Protein AF-A0A2J6HJI9-F1 (afdb_monomer_lite)

Secondary structure (DSSP, 8-state):
-----SBTT-S-TTTS-TTTS--EEEEEEEEEETTEE-HHHHHHHT--EEEEEPPSSS--SEEEEEEEE-SPPTT--S-PPEEEEEEEEEETTTTEEEEEEEEE-SS-TTS---TTSSSTTS--SS-EEEEEEEE-SSEEEEEE-SSS-PEEEEEEEE-

Radius of gyration: 15.63 Å; chains: 1; bounding box: 51×32×39 Å

Sequence (159 aa):
MFSACKYEDGPWISFRSEANRLNNEWQVQMFKIYTNDTTIGWKTYYDWKYTFNLPEGNAKDEGTMYLYAPKPFCNAIDSGGYHGKGYWKFENGYNDLTMKYWFIDPLDSTQTVGDSCGIWPLVTQEEVTLEVRRLKHDELWLRYTFGGDSIVSIRFEES

Structure (mmCIF, N/CA/C/O backbone):
data_AF-A0A2J6HJI9-F1
#
_entry.id   AF-A0A2J6HJI9-F1
#
loop_
_atom_site.group_PDB
_atom_site.id
_atom_site.type_symbol
_atom_site.label_atom_id
_atom_site.label_alt_id
_atom_site.label_comp_id
_atom_site.label_asym_id
_atom_site.label_entity_id
_atom_site.label_seq_id
_atom_site.pdbx_PDB_ins_code
_atom_site.Cartn_x
_atom_site.Cartn_y
_atom_site.Cartn_z
_atom_site.occupancy
_atom_site.B_iso_or_equiv
_atom_site.auth_seq_id
_atom_site.auth_comp_id
_atom_site.auth_asym_id
_atom_site.auth_atom_id
_atom_site.pdbx_PDB_model_num
ATOM 1 N N . MET A 1 1 ? -28.852 8.189 1.823 1.00 32.41 1 MET A N 1
ATOM 2 C CA . MET A 1 1 ? -27.460 8.684 1.866 1.00 32.41 1 MET A CA 1
ATOM 3 C C . MET A 1 1 ? -26.584 7.516 2.271 1.00 32.41 1 MET A C 1
ATOM 5 O O . MET A 1 1 ? -26.647 7.113 3.422 1.00 32.41 1 MET A O 1
ATOM 9 N N . PHE A 1 2 ? -25.854 6.909 1.336 1.00 33.44 2 PHE A N 1
ATOM 10 C CA . PHE A 1 2 ? -24.849 5.912 1.701 1.00 33.44 2 PHE A CA 1
ATOM 11 C C . PHE A 1 2 ? -23.634 6.682 2.202 1.00 33.44 2 PHE A C 1
ATOM 13 O O . PHE A 1 2 ? -23.006 7.402 1.429 1.00 33.44 2 PHE A O 1
ATOM 20 N N . SER A 1 3 ? -23.359 6.597 3.503 1.00 38.81 3 SER A N 1
ATOM 21 C CA . SER A 1 3 ? -22.077 7.033 4.043 1.00 38.81 3 SER A CA 1
ATOM 22 C C . SER A 1 3 ? -21.007 6.219 3.324 1.00 38.81 3 SER A C 1
ATOM 24 O O . SER A 1 3 ? -20.883 5.017 3.547 1.00 38.81 3 SER A O 1
ATOM 26 N N . ALA A 1 4 ? -20.297 6.846 2.388 1.00 54.06 4 ALA A N 1
ATOM 27 C CA . ALA A 1 4 ? -19.110 6.278 1.775 1.00 54.06 4 ALA A CA 1
ATOM 28 C C . ALA A 1 4 ? -18.011 6.301 2.841 1.00 54.06 4 ALA A C 1
ATOM 30 O O . ALA A 1 4 ? -17.161 7.188 2.854 1.00 54.06 4 ALA A O 1
ATOM 31 N N . CYS A 1 5 ? -18.098 5.387 3.807 1.00 64.56 5 CYS A N 1
ATOM 32 C CA . CYS A 1 5 ? -17.132 5.303 4.884 1.00 64.56 5 CYS A CA 1
ATOM 33 C C . CYS A 1 5 ? -15.741 5.112 4.268 1.00 64.56 5 CYS A C 1
ATOM 35 O O . CYS A 1 5 ? -15.538 4.231 3.428 1.00 64.56 5 CYS A O 1
ATOM 37 N N . LYS A 1 6 ? -14.787 5.950 4.703 1.00 74.88 6 LYS A N 1
ATOM 38 C CA . LYS A 1 6 ? -13.347 5.848 4.393 1.00 74.88 6 LYS A CA 1
ATOM 39 C C . LYS A 1 6 ? -12.847 4.409 4.604 1.00 74.88 6 LYS A C 1
ATOM 41 O O . LYS A 1 6 ? -11.968 3.932 3.893 1.00 74.88 6 LYS A O 1
ATOM 46 N N . TYR A 1 7 ? -13.486 3.689 5.520 1.00 74.88 7 TYR A N 1
ATOM 47 C CA . TYR A 1 7 ? -13.183 2.315 5.867 1.00 74.88 7 TYR A CA 1
ATOM 48 C C . TYR A 1 7 ? -14.488 1.527 6.029 1.00 74.88 7 TYR A C 1
ATOM 50 O O . TYR A 1 7 ? -15.377 1.977 6.751 1.00 74.88 7 TYR A O 1
ATOM 58 N N . GLU A 1 8 ? -14.615 0.389 5.346 1.00 69.62 8 GLU 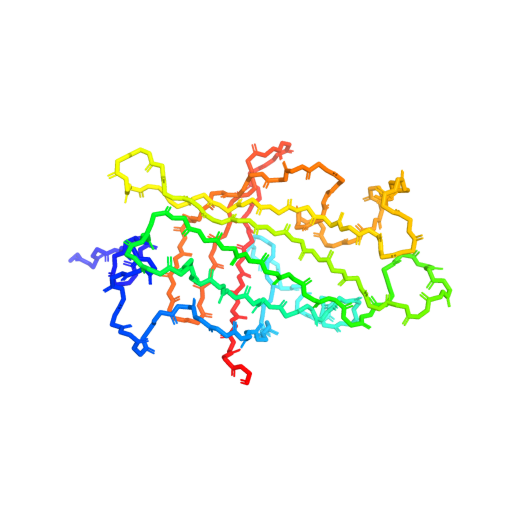A N 1
ATOM 59 C CA . GLU A 1 8 ? -15.860 -0.403 5.291 1.00 69.62 8 GLU A CA 1
ATOM 60 C C . GLU A 1 8 ? -16.317 -0.889 6.676 1.00 69.62 8 GLU A C 1
ATOM 62 O O . GLU A 1 8 ? -17.478 -0.711 7.033 1.00 69.62 8 GLU A O 1
ATOM 67 N N . ASP A 1 9 ? -15.363 -1.346 7.488 1.00 64.31 9 ASP A N 1
ATOM 68 C CA . ASP A 1 9 ? -15.565 -1.840 8.858 1.00 64.31 9 ASP A CA 1
ATOM 69 C C . ASP A 1 9 ? -14.955 -0.893 9.920 1.00 64.31 9 ASP A C 1
ATOM 71 O O . ASP A 1 9 ? -14.637 -1.294 11.040 1.00 64.31 9 ASP A O 1
ATOM 75 N N . GLY A 1 10 ? -14.759 0.385 9.571 1.00 61.78 10 GLY A N 1
ATOM 76 C CA . GLY A 1 10 ? -14.074 1.373 10.413 1.00 61.78 10 GLY A CA 1
ATOM 77 C C . GLY A 1 10 ? -12.550 1.429 10.199 1.00 61.78 10 GLY A C 1
ATOM 78 O O . GLY A 1 10 ? -11.973 0.521 9.598 1.00 61.78 10 GLY A O 1
ATOM 79 N N . PRO A 1 11 ? -11.885 2.528 10.624 1.00 55.38 11 PRO A N 1
ATOM 80 C CA . PRO A 1 11 ? -10.463 2.782 10.348 1.00 55.38 11 PRO A CA 1
ATOM 81 C C . PRO A 1 11 ? -9.566 1.669 10.831 1.00 55.38 11 PRO A C 1
ATOM 83 O O . PRO A 1 11 ? -8.521 1.411 10.247 1.00 55.38 11 PRO A O 1
ATOM 86 N N . TRP A 1 12 ? -9.990 1.015 11.899 1.00 61.12 12 TRP A N 1
ATOM 87 C CA . TRP A 1 12 ? -9.168 0.150 12.692 1.00 61.12 12 TRP A CA 1
ATOM 88 C C . TRP A 1 12 ? -9.024 -1.204 11.991 1.00 61.12 12 TRP A C 1
ATOM 90 O O . TRP A 1 12 ? -9.821 -2.115 12.207 1.00 61.12 12 TRP A O 1
ATOM 100 N N . ILE A 1 13 ? -7.970 -1.359 11.179 1.00 55.19 13 ILE A N 1
ATOM 101 C CA . ILE A 1 13 ? -7.478 -2.652 10.653 1.00 55.19 13 ILE A CA 1
ATOM 102 C C . ILE A 1 13 ? -7.491 -3.742 11.744 1.00 55.19 13 ILE A C 1
ATOM 104 O O . ILE A 1 13 ? -7.740 -4.908 11.464 1.00 55.19 13 ILE A O 1
ATOM 108 N N . SER A 1 14 ? -7.298 -3.342 13.000 1.00 52.22 14 SER A N 1
ATOM 109 C CA . SER A 1 14 ? -7.309 -4.135 14.228 1.00 52.22 14 SER A CA 1
ATOM 110 C C . SER A 1 14 ? -8.696 -4.434 14.845 1.00 52.22 14 SER A C 1
ATOM 112 O O . SER A 1 14 ? -8.795 -5.316 15.703 1.00 52.22 14 SER A O 1
ATOM 114 N N . PHE A 1 15 ? -9.777 -3.761 14.434 1.00 51.12 15 PHE A N 1
ATOM 115 C CA . PHE A 1 15 ? -11.168 -4.061 14.836 1.00 51.12 15 PHE A CA 1
ATOM 116 C C . PHE A 1 15 ? -12.058 -4.558 13.705 1.00 51.12 15 PHE A C 1
ATOM 118 O O . PHE A 1 15 ? -13.200 -4.938 13.970 1.00 51.12 15 PHE A O 1
ATOM 125 N N . ARG A 1 16 ? -11.525 -4.683 12.486 1.00 65.00 16 ARG A N 1
ATOM 126 C CA . ARG A 1 16 ? -12.051 -5.714 11.594 1.00 65.00 16 ARG A CA 1
ATOM 127 C C . ARG A 1 16 ? -12.160 -7.017 12.382 1.00 65.00 16 ARG A C 1
ATOM 129 O O . ARG A 1 16 ? -11.304 -7.304 13.237 1.00 65.00 16 ARG A O 1
ATOM 136 N N . SER A 1 17 ? -13.231 -7.766 12.118 1.00 61.69 17 SER A N 1
ATOM 137 C CA . SER A 1 17 ? -13.346 -9.132 12.626 1.00 61.69 17 SER A CA 1
ATOM 138 C C . SER A 1 17 ? -12.033 -9.855 12.332 1.00 61.69 17 SER A C 1
ATOM 140 O O . SER A 1 17 ? -11.363 -9.527 11.354 1.00 61.69 17 SER A O 1
ATOM 142 N N . GLU A 1 18 ? -11.625 -10.802 13.174 1.00 67.25 18 GLU A N 1
ATOM 143 C CA . GLU A 1 18 ? -10.348 -11.497 12.959 1.00 67.25 18 GLU A CA 1
ATOM 144 C C . GLU A 1 18 ? -10.236 -12.075 11.541 1.00 67.25 18 GLU A C 1
ATOM 146 O O . GLU A 1 18 ? -9.161 -12.020 10.959 1.00 67.25 18 GLU A O 1
ATOM 151 N N . ALA A 1 19 ? -11.365 -12.496 10.962 1.00 65.06 19 ALA A N 1
ATOM 152 C CA . ALA A 1 19 ? -11.483 -12.966 9.584 1.00 65.06 19 ALA A CA 1
ATOM 153 C C . ALA A 1 19 ? -11.304 -11.882 8.498 1.00 65.06 19 ALA A C 1
ATOM 155 O O . ALA A 1 19 ? -10.989 -12.215 7.365 1.00 65.06 19 ALA A O 1
ATOM 156 N N . ASN A 1 20 ? -11.517 -10.601 8.812 1.00 66.00 20 ASN A N 1
ATOM 157 C CA . ASN A 1 20 ? -11.466 -9.497 7.845 1.00 66.00 20 ASN A CA 1
ATOM 158 C C . ASN A 1 20 ? -10.207 -8.623 7.983 1.00 66.00 20 ASN A C 1
ATOM 160 O O . ASN A 1 20 ? -10.022 -7.692 7.185 1.00 66.00 20 ASN A O 1
ATOM 164 N N . ARG A 1 21 ? -9.374 -8.846 9.012 1.00 72.56 21 ARG A N 1
ATOM 165 C CA . ARG A 1 21 ? -8.121 -8.100 9.200 1.00 72.56 21 ARG A CA 1
ATOM 166 C C . ARG A 1 21 ? -7.204 -8.346 8.007 1.00 72.56 21 ARG A C 1
ATOM 168 O O . ARG A 1 21 ? -7.136 -9.452 7.497 1.00 72.56 21 ARG A O 1
ATOM 175 N N . LEU A 1 22 ? -6.474 -7.316 7.591 1.00 71.50 22 LEU A N 1
ATOM 176 C CA . LEU A 1 22 ? -5.385 -7.505 6.636 1.00 71.50 22 LEU A CA 1
ATOM 177 C C . LEU A 1 22 ? -4.213 -8.129 7.400 1.00 71.50 22 LEU A C 1
ATOM 179 O O . LEU A 1 22 ? -3.480 -7.431 8.100 1.00 71.50 22 LEU A O 1
ATOM 183 N N . ASN A 1 23 ? -4.106 -9.449 7.332 1.00 74.50 23 ASN A N 1
ATOM 184 C CA . ASN A 1 23 ? -2.983 -10.258 7.796 1.00 74.50 23 ASN A CA 1
ATOM 185 C C . ASN A 1 23 ? -2.452 -11.088 6.619 1.00 74.50 23 ASN A C 1
ATOM 187 O O . ASN A 1 23 ? -3.100 -11.152 5.584 1.00 74.50 23 ASN A O 1
ATOM 191 N N . ASN A 1 24 ? -1.291 -11.724 6.763 1.00 79.62 24 ASN A N 1
ATOM 192 C CA . ASN A 1 24 ? -0.704 -12.573 5.717 1.00 79.62 24 ASN A CA 1
ATOM 193 C C . ASN A 1 24 ? -0.283 -11.791 4.459 1.00 79.62 24 ASN A C 1
ATOM 195 O O . ASN A 1 24 ? -0.066 -10.576 4.495 1.00 79.62 24 ASN A O 1
ATOM 199 N N . GLU A 1 25 ? -0.065 -12.529 3.373 1.00 86.00 25 GLU A N 1
ATOM 200 C CA . GLU A 1 25 ? 0.401 -12.050 2.080 1.00 86.00 25 GLU A CA 1
ATOM 201 C C . GLU A 1 25 ? -0.782 -11.779 1.140 1.00 86.00 25 GLU A C 1
ATOM 203 O O . GLU A 1 25 ? -1.703 -12.580 1.033 1.00 86.00 25 GLU A O 1
ATOM 208 N N . TRP A 1 26 ? -0.725 -10.653 0.436 1.00 85.50 26 TRP A N 1
ATOM 209 C CA . TRP A 1 26 ? -1.745 -10.186 -0.492 1.00 85.50 26 TRP A CA 1
ATOM 210 C C . TRP A 1 26 ? -1.115 -9.899 -1.851 1.00 85.50 26 TRP A C 1
ATOM 212 O O . TRP A 1 26 ? -0.206 -9.066 -1.970 1.00 85.50 26 TRP A O 1
ATOM 222 N N . GLN A 1 27 ? -1.621 -10.560 -2.888 1.00 88.62 27 GLN A N 1
ATOM 223 C CA . GLN A 1 27 ? -1.217 -10.343 -4.272 1.00 88.62 27 GLN A CA 1
ATOM 224 C C . GLN A 1 27 ? -1.997 -9.169 -4.864 1.00 88.62 27 GLN A C 1
ATOM 226 O O . GLN A 1 27 ? -3.227 -9.130 -4.819 1.00 88.62 27 GLN A O 1
ATOM 231 N N . VAL A 1 28 ? -1.309 -8.217 -5.494 1.00 88.44 28 VAL A N 1
ATOM 232 C CA . VAL A 1 28 ? -1.996 -7.147 -6.228 1.00 88.44 28 VAL A CA 1
ATOM 233 C C . VAL A 1 28 ? -2.575 -7.691 -7.532 1.00 88.44 28 VAL A C 1
ATOM 235 O O . VAL A 1 28 ? -1.878 -8.228 -8.396 1.00 88.44 28 VAL A O 1
ATOM 238 N N . GLN A 1 29 ? -3.871 -7.471 -7.710 1.00 92.00 29 GLN A N 1
ATOM 239 C CA . GLN A 1 29 ? -4.603 -7.833 -8.915 1.00 92.00 29 GLN A CA 1
ATOM 240 C C . GLN A 1 29 ? -4.783 -6.664 -9.876 1.00 92.00 29 GLN A C 1
ATOM 242 O O . GLN A 1 29 ? -4.787 -6.876 -11.089 1.00 92.00 29 GLN A O 1
ATOM 247 N N . MET A 1 30 ? -4.904 -5.443 -9.352 1.00 91.25 30 MET A N 1
ATOM 248 C CA . MET A 1 30 ? -5.089 -4.229 -10.145 1.00 91.25 30 MET A CA 1
ATOM 249 C C . MET A 1 30 ? -4.303 -3.077 -9.534 1.00 91.25 30 MET A C 1
ATOM 251 O O . MET A 1 30 ? -4.343 -2.879 -8.319 1.00 91.25 30 MET A O 1
ATOM 255 N N . PHE A 1 31 ? -3.653 -2.289 -10.385 1.00 89.75 31 PHE A N 1
ATOM 256 C CA . PHE A 1 31 ? -2.906 -1.108 -9.980 1.00 89.75 31 PHE A CA 1
ATOM 257 C C . PHE A 1 31 ? -3.265 0.079 -10.873 1.00 89.75 31 PHE A C 1
ATOM 259 O O . PHE A 1 31 ? -3.124 0.021 -12.097 1.00 89.75 31 PHE A O 1
ATOM 266 N N . LYS A 1 32 ? -3.753 1.159 -10.259 1.00 91.19 32 LYS A N 1
ATOM 267 C CA . LYS A 1 32 ? -4.167 2.381 -10.952 1.00 91.19 32 LYS A CA 1
ATOM 268 C C . LYS A 1 32 ? -3.482 3.597 -10.364 1.00 91.19 32 LYS A C 1
ATOM 270 O O . LYS A 1 32 ? -3.450 3.756 -9.147 1.00 91.19 32 LYS A O 1
ATOM 275 N N . ILE A 1 33 ? -3.015 4.482 -11.237 1.00 88.12 33 ILE A N 1
ATOM 276 C CA . ILE A 1 33 ? -2.552 5.823 -10.871 1.00 88.12 33 ILE A CA 1
ATOM 277 C C . ILE A 1 33 ? -3.584 6.807 -11.417 1.00 88.12 33 ILE A C 1
ATOM 279 O O . ILE A 1 33 ? -3.811 6.877 -12.627 1.00 88.12 33 ILE A O 1
ATOM 283 N N . TYR A 1 34 ? -4.242 7.539 -10.524 1.00 86.88 34 TYR A N 1
ATOM 284 C CA . TYR A 1 34 ? -5.477 8.267 -10.806 1.00 86.88 34 TYR A CA 1
ATOM 285 C C . TYR A 1 34 ? -6.528 7.333 -11.430 1.00 86.88 34 TYR A C 1
ATOM 287 O O . TYR A 1 34 ? -6.991 6.388 -10.795 1.00 86.88 34 TYR A O 1
ATOM 295 N N . THR A 1 35 ? -6.898 7.583 -12.685 1.00 86.81 35 THR A N 1
ATOM 296 C CA . THR A 1 35 ? -7.833 6.768 -13.470 1.00 86.81 35 THR A CA 1
ATOM 297 C C . THR A 1 35 ? -7.131 5.830 -14.449 1.00 86.81 35 THR A C 1
ATOM 299 O O . THR A 1 35 ? -7.799 5.015 -15.082 1.00 86.81 35 THR A O 1
ATOM 302 N N . ASN A 1 36 ? -5.808 5.938 -14.595 1.00 89.88 36 ASN A N 1
ATOM 303 C CA . ASN A 1 36 ? -5.048 5.164 -15.568 1.00 89.88 36 ASN A CA 1
ATOM 304 C C . ASN A 1 36 ? -4.736 3.781 -15.005 1.00 89.88 36 ASN A C 1
ATOM 306 O O . ASN A 1 36 ? -4.121 3.658 -13.945 1.00 89.88 36 ASN A O 1
ATOM 310 N N . ASP A 1 37 ? -5.151 2.749 -15.733 1.00 92.12 37 ASP A N 1
ATOM 311 C CA . ASP A 1 37 ? -4.812 1.368 -15.421 1.00 92.12 37 ASP A CA 1
ATOM 312 C C . ASP A 1 37 ? -3.383 1.063 -15.863 1.00 92.12 37 ASP A C 1
ATOM 314 O O . ASP A 1 37 ? -3.067 1.076 -17.053 1.00 92.12 37 ASP A O 1
ATOM 318 N N . THR A 1 38 ? -2.511 0.812 -14.891 1.00 89.62 38 THR A N 1
ATOM 319 C CA . THR A 1 38 ? -1.108 0.465 -15.121 1.00 89.62 38 THR A CA 1
ATOM 320 C C . THR A 1 38 ? -0.814 -0.974 -14.704 1.00 89.62 38 THR A C 1
ATOM 322 O O . THR A 1 38 ? 0.350 -1.365 -14.630 1.00 89.62 38 THR A O 1
ATOM 325 N N . THR A 1 39 ? -1.852 -1.798 -14.506 1.00 91.12 39 THR A N 1
ATOM 326 C CA . THR A 1 39 ? -1.750 -3.177 -14.008 1.00 91.12 39 THR A CA 1
ATOM 327 C C . THR A 1 39 ? -0.807 -4.034 -14.845 1.00 91.12 39 THR A C 1
ATOM 329 O O . THR A 1 39 ? 0.006 -4.761 -14.286 1.00 91.12 39 THR A O 1
ATOM 332 N N . ILE A 1 40 ? -0.871 -3.944 -16.179 1.00 89.50 40 ILE A N 1
ATOM 333 C CA . ILE A 1 40 ? -0.006 -4.745 -17.063 1.00 89.50 40 ILE A CA 1
ATOM 334 C C . ILE A 1 40 ? 1.463 -4.372 -16.859 1.00 89.50 40 ILE A C 1
ATOM 336 O O . ILE A 1 40 ? 2.296 -5.257 -16.668 1.00 89.50 40 ILE A O 1
ATOM 340 N N . GLY A 1 41 ? 1.784 -3.075 -16.863 1.00 84.31 41 GLY A N 1
ATOM 341 C CA . GLY A 1 41 ? 3.144 -2.606 -16.599 1.00 84.31 41 GLY A CA 1
ATOM 342 C C . GLY A 1 41 ? 3.598 -3.016 -15.202 1.00 84.31 41 GLY A C 1
ATOM 343 O O . GLY A 1 41 ? 4.679 -3.575 -15.036 1.00 84.31 41 GLY A O 1
ATOM 344 N N . TRP A 1 42 ? 2.722 -2.851 -14.213 1.00 84.75 42 TRP A N 1
ATOM 345 C CA . TRP A 1 42 ? 3.013 -3.218 -12.839 1.00 84.75 42 TRP A CA 1
ATOM 346 C C . TRP A 1 42 ? 3.317 -4.717 -12.679 1.00 84.75 42 TRP A C 1
ATOM 348 O O . TRP A 1 42 ? 4.367 -5.071 -12.147 1.00 84.75 42 TRP A O 1
ATOM 358 N N . LYS A 1 43 ? 2.474 -5.607 -13.222 1.00 86.06 43 LYS A N 1
ATOM 359 C CA . LYS A 1 43 ? 2.697 -7.065 -13.191 1.00 86.06 43 LYS A CA 1
ATOM 360 C C . LYS A 1 43 ? 3.931 -7.460 -13.997 1.00 86.06 43 LYS A C 1
ATOM 362 O O . LYS A 1 43 ? 4.617 -8.416 -13.655 1.00 86.06 43 LYS A O 1
ATOM 367 N N . THR A 1 44 ? 4.242 -6.738 -15.072 1.00 82.06 44 THR A N 1
ATOM 368 C CA . THR A 1 44 ? 5.401 -7.043 -15.923 1.00 82.06 44 THR A CA 1
ATOM 369 C C . THR A 1 44 ? 6.714 -6.767 -15.203 1.00 82.06 44 THR A C 1
ATOM 371 O O . THR A 1 44 ? 7.596 -7.624 -15.247 1.00 82.06 44 THR A O 1
ATOM 374 N N . TYR A 1 45 ? 6.830 -5.632 -14.512 1.00 75.88 45 TYR A N 1
ATOM 375 C CA . TYR A 1 45 ? 8.111 -5.156 -13.979 1.00 75.88 45 TYR A CA 1
ATOM 376 C C . TYR A 1 45 ? 8.281 -5.326 -12.470 1.00 75.88 45 TYR A C 1
ATOM 378 O O . TYR A 1 45 ? 9.412 -5.405 -12.006 1.00 75.88 45 TYR A O 1
ATOM 386 N N . TYR A 1 46 ? 7.189 -5.396 -11.711 1.00 78.50 46 TYR A N 1
ATOM 387 C CA . TYR A 1 46 ? 7.233 -5.310 -10.251 1.00 78.50 46 TYR A CA 1
ATOM 388 C C . TYR A 1 46 ? 6.616 -6.540 -9.597 1.00 78.50 46 TYR A C 1
ATOM 390 O O . TYR A 1 46 ? 7.310 -7.254 -8.880 1.00 78.50 46 TYR A O 1
ATOM 398 N N . ASP A 1 47 ? 5.340 -6.798 -9.889 1.00 82.31 47 ASP A N 1
ATOM 399 C CA . ASP A 1 47 ? 4.568 -7.930 -9.363 1.00 82.31 47 ASP A CA 1
ATOM 400 C C . ASP A 1 47 ? 4.684 -8.116 -7.836 1.00 82.31 47 ASP A C 1
ATOM 402 O O . ASP A 1 47 ? 4.892 -9.220 -7.333 1.00 82.31 47 ASP A O 1
ATOM 406 N N . TRP A 1 48 ? 4.628 -7.004 -7.095 1.00 81.69 48 TRP A N 1
ATOM 407 C CA . TRP A 1 48 ? 4.811 -7.012 -5.650 1.00 81.69 48 TRP A CA 1
ATOM 408 C C . TRP A 1 48 ? 3.701 -7.716 -4.880 1.00 81.69 48 TRP A C 1
ATOM 410 O O . TRP A 1 48 ? 2.519 -7.659 -5.221 1.00 81.69 48 TRP A O 1
ATOM 420 N N . LYS A 1 49 ? 4.089 -8.242 -3.726 1.00 85.50 49 LYS A N 1
ATOM 421 C CA . LYS A 1 49 ? 3.171 -8.750 -2.715 1.00 85.50 49 LYS A CA 1
ATOM 422 C C . LYS A 1 49 ? 3.229 -7.892 -1.465 1.00 85.50 49 LYS A C 1
ATOM 424 O O . LYS A 1 49 ? 4.314 -7.464 -1.071 1.00 85.50 49 LYS A O 1
ATOM 429 N N . TYR A 1 50 ? 2.077 -7.652 -0.852 1.00 82.12 50 TYR A N 1
ATOM 430 C CA . TYR A 1 50 ? 1.967 -6.942 0.418 1.00 82.12 50 TYR A CA 1
ATOM 431 C C . TYR A 1 50 ? 1.806 -7.945 1.550 1.00 82.12 50 TYR A C 1
ATOM 433 O O . TYR A 1 50 ? 0.852 -8.709 1.555 1.00 82.12 50 TYR A O 1
ATOM 441 N N . THR A 1 51 ? 2.692 -7.917 2.536 1.00 84.31 51 THR A N 1
ATOM 442 C CA . THR A 1 51 ? 2.519 -8.681 3.772 1.00 84.31 51 THR A CA 1
ATOM 443 C C . THR A 1 51 ? 2.202 -7.729 4.908 1.00 84.31 51 THR A C 1
ATOM 445 O O . THR A 1 51 ? 3.025 -6.875 5.242 1.00 84.31 51 THR A O 1
ATOM 448 N N . PHE A 1 52 ? 1.032 -7.881 5.521 1.00 80.56 52 PHE A N 1
ATOM 449 C CA . PHE A 1 52 ? 0.639 -7.097 6.688 1.00 80.56 52 PHE A CA 1
ATOM 450 C C . PHE A 1 52 ? 0.822 -7.930 7.950 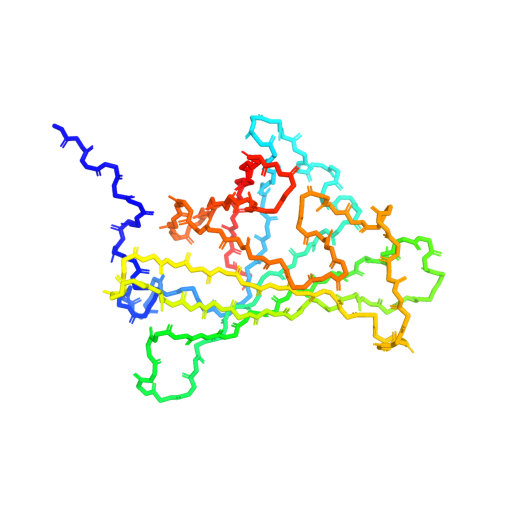1.00 80.56 52 PHE A C 1
ATOM 452 O O . PHE A 1 52 ? 0.231 -8.997 8.099 1.00 80.56 52 PHE A O 1
ATOM 459 N N . ASN A 1 53 ? 1.628 -7.417 8.876 1.00 80.50 53 ASN A N 1
ATOM 460 C CA . ASN A 1 53 ? 1.871 -8.053 10.159 1.00 80.50 53 ASN A CA 1
ATOM 461 C C . ASN A 1 53 ? 1.341 -7.158 11.274 1.00 80.50 53 ASN A C 1
ATOM 463 O O . ASN A 1 53 ? 1.801 -6.027 11.475 1.00 80.50 53 ASN A O 1
ATOM 467 N N . LEU A 1 54 ? 0.369 -7.694 12.005 1.00 75.44 54 LEU A N 1
ATOM 468 C CA . LEU A 1 54 ? -0.087 -7.103 13.252 1.00 75.44 54 LEU A CA 1
ATOM 469 C C . LEU A 1 54 ? 1.027 -7.261 14.300 1.00 75.44 54 LEU A C 1
ATOM 471 O O . LEU A 1 54 ? 1.704 -8.292 14.311 1.00 75.44 54 LEU A O 1
ATOM 475 N N . PRO A 1 55 ? 1.254 -6.258 15.160 1.00 70.19 55 PRO A N 1
ATOM 476 C CA . PRO A 1 55 ? 2.214 -6.386 16.247 1.00 70.19 55 PRO A CA 1
ATOM 477 C C . PRO A 1 55 ? 1.773 -7.495 17.209 1.00 70.19 55 PRO A C 1
ATOM 479 O O . PRO A 1 55 ? 0.582 -7.773 17.371 1.00 70.19 55 PRO A O 1
ATOM 482 N N . GLU A 1 56 ? 2.741 -8.124 17.869 1.00 66.62 56 GLU A N 1
ATOM 483 C CA . GLU A 1 56 ? 2.443 -9.089 18.923 1.00 66.62 56 GLU A CA 1
ATOM 484 C C . GLU A 1 56 ? 1.737 -8.392 20.103 1.00 66.62 56 GLU A C 1
ATOM 486 O O . GLU A 1 56 ? 2.141 -7.319 20.557 1.00 66.62 56 GLU A O 1
ATOM 491 N N . GLY A 1 57 ? 0.674 -9.013 20.624 1.00 63.22 57 GLY A N 1
ATOM 492 C CA . GLY A 1 57 ? -0.076 -8.519 21.783 1.00 63.22 57 GLY A CA 1
ATOM 493 C C . GLY A 1 57 ? -1.297 -7.652 21.444 1.00 63.22 57 GLY A C 1
ATOM 494 O O . GLY A 1 57 ? -1.960 -7.838 20.429 1.00 63.22 57 GLY A O 1
ATOM 495 N N . ASN A 1 58 ? -1.646 -6.735 22.355 1.00 56.22 58 ASN A N 1
ATOM 496 C CA . ASN A 1 58 ? -2.837 -5.875 22.258 1.00 56.22 58 ASN A CA 1
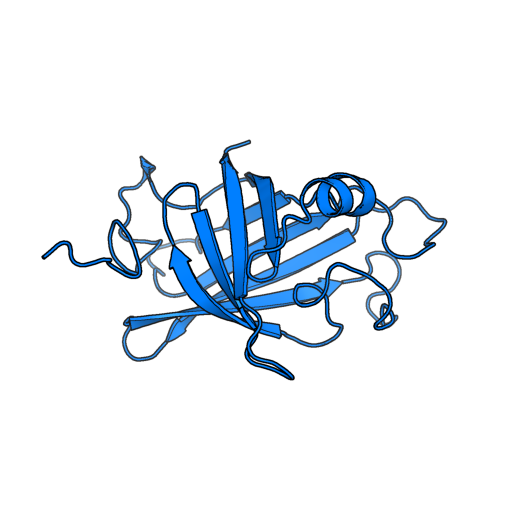ATOM 497 C C . ASN A 1 58 ? -2.571 -4.522 21.577 1.00 56.22 58 ASN A C 1
ATOM 499 O O . ASN A 1 58 ? -3.463 -3.671 21.574 1.00 56.22 58 ASN A O 1
ATOM 503 N N . ALA A 1 59 ? -1.368 -4.294 21.042 1.00 62.59 59 ALA A N 1
ATOM 504 C CA . ALA A 1 59 ? -1.094 -3.099 20.254 1.00 62.59 59 ALA A CA 1
ATOM 505 C C . ALA A 1 59 ? -1.947 -3.164 18.978 1.00 62.59 59 ALA A C 1
ATOM 507 O O . ALA A 1 59 ? -1.899 -4.123 18.214 1.00 62.59 59 ALA A O 1
ATOM 508 N N . LYS A 1 60 ? -2.830 -2.184 18.807 1.00 69.12 60 LYS A N 1
ATOM 509 C CA . LYS A 1 60 ? -3.836 -2.158 17.729 1.00 69.12 60 LYS A CA 1
ATOM 510 C C . LYS A 1 60 ? -3.678 -0.938 16.832 1.00 69.12 60 LYS A C 1
ATOM 512 O O . LYS A 1 60 ? -4.462 -0.753 15.903 1.00 69.12 60 LYS A O 1
ATOM 517 N N . ASP A 1 61 ? -2.705 -0.101 17.144 1.00 73.12 61 ASP A N 1
ATOM 518 C CA . ASP A 1 61 ? -2.568 1.261 16.665 1.00 73.12 61 ASP A CA 1
ATOM 519 C C . ASP A 1 61 ? -1.415 1.463 15.681 1.00 73.12 61 ASP A C 1
ATOM 521 O O . ASP A 1 61 ? -1.376 2.472 14.977 1.00 73.12 61 ASP A O 1
ATOM 525 N N . GLU A 1 62 ? -0.533 0.479 15.567 1.00 78.81 62 GLU A N 1
ATOM 526 C CA . GLU A 1 62 ? 0.535 0.430 14.578 1.00 78.81 62 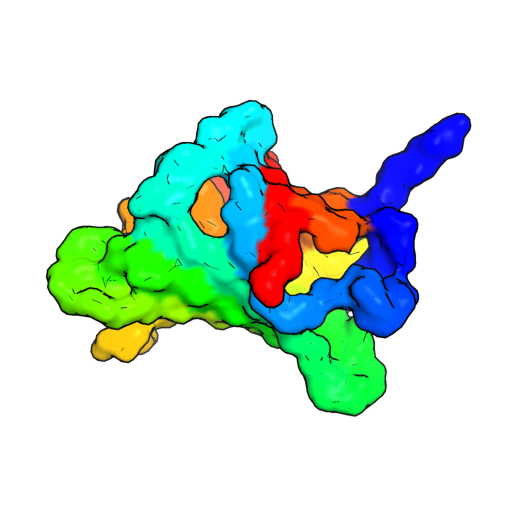GLU A CA 1
ATOM 527 C C . GLU A 1 62 ? 0.861 -1.017 14.208 1.00 78.81 62 GLU A C 1
ATOM 529 O O . GLU A 1 62 ? 0.491 -1.947 14.920 1.00 78.81 62 GLU A O 1
ATOM 534 N N . GLY A 1 63 ? 1.543 -1.219 13.086 1.00 80.12 63 GLY A N 1
ATOM 535 C CA . GLY A 1 63 ? 2.012 -2.534 12.664 1.00 80.12 63 GLY A CA 1
ATOM 536 C C . GLY A 1 63 ? 3.017 -2.442 11.532 1.00 80.12 63 GLY A C 1
ATOM 537 O O . GLY A 1 63 ? 3.327 -1.357 11.039 1.00 80.12 63 GLY A O 1
ATOM 538 N N . THR A 1 64 ? 3.547 -3.592 11.120 1.00 82.69 64 THR A N 1
ATOM 539 C CA . THR A 1 64 ? 4.565 -3.645 10.064 1.00 82.69 64 THR A CA 1
ATOM 540 C C . THR A 1 64 ? 3.966 -4.113 8.751 1.00 82.69 64 THR A C 1
ATOM 542 O O . THR A 1 64 ? 3.007 -4.885 8.710 1.00 82.69 64 THR A O 1
ATOM 545 N N . MET A 1 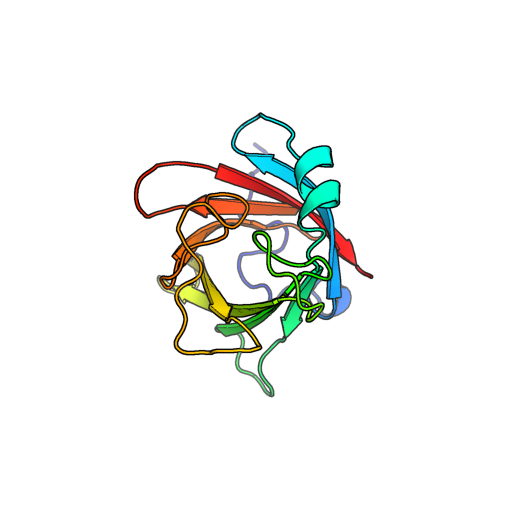65 ? 4.541 -3.620 7.664 1.00 81.44 65 MET A N 1
ATOM 546 C CA . MET A 1 65 ? 4.214 -4.032 6.313 1.00 81.44 65 MET A CA 1
ATOM 547 C C . MET A 1 65 ? 5.507 -4.393 5.595 1.00 81.44 65 MET A C 1
ATOM 549 O O . MET A 1 65 ? 6.500 -3.673 5.696 1.00 81.44 65 MET A O 1
ATOM 553 N N . TYR A 1 66 ? 5.486 -5.485 4.847 1.00 81.69 66 TYR A N 1
ATOM 554 C CA . TYR A 1 66 ? 6.567 -5.853 3.944 1.00 81.69 66 TYR A CA 1
ATOM 555 C C . TYR A 1 66 ? 6.047 -5.827 2.514 1.00 81.69 66 TYR A C 1
ATOM 557 O O . TYR A 1 66 ? 4.917 -6.235 2.253 1.00 81.69 66 TYR A O 1
ATOM 565 N N . LEU A 1 67 ? 6.866 -5.324 1.598 1.00 78.62 67 LEU A N 1
ATOM 566 C CA . LEU A 1 67 ? 6.628 -5.431 0.168 1.00 78.62 67 LEU A CA 1
ATOM 567 C C . LEU A 1 67 ? 7.681 -6.367 -0.401 1.00 78.62 67 LEU A C 1
ATOM 569 O O . LEU A 1 67 ? 8.874 -6.123 -0.236 1.00 78.62 67 LEU A O 1
ATOM 573 N N . TYR A 1 68 ? 7.257 -7.430 -1.068 1.00 77.38 68 TYR A N 1
ATOM 574 C CA . TYR A 1 68 ? 8.179 -8.321 -1.756 1.00 77.38 68 TYR A CA 1
ATOM 575 C C . TYR A 1 68 ? 8.062 -8.129 -3.258 1.00 77.38 68 TYR A C 1
ATOM 577 O O . TYR A 1 68 ? 6.985 -8.329 -3.810 1.00 77.38 68 TYR A O 1
ATOM 585 N N . ALA A 1 69 ? 9.164 -7.763 -3.908 1.00 74.81 69 ALA A N 1
ATOM 586 C CA . ALA A 1 69 ? 9.260 -7.614 -5.350 1.00 74.81 69 ALA A CA 1
ATOM 587 C C . ALA A 1 69 ? 10.092 -8.768 -5.934 1.00 74.81 69 ALA A C 1
ATOM 589 O O . ALA A 1 69 ? 11.320 -8.740 -5.830 1.00 74.81 69 ALA A O 1
ATOM 590 N N . PRO A 1 70 ? 9.471 -9.783 -6.563 1.00 70.38 70 PRO A N 1
ATOM 591 C CA . PRO A 1 70 ? 10.203 -10.937 -7.090 1.00 70.38 70 PRO A CA 1
ATOM 592 C C . PRO A 1 70 ? 11.096 -10.596 -8.290 1.00 70.38 70 PRO A C 1
ATOM 594 O O . PRO A 1 70 ? 11.958 -11.390 -8.661 1.00 70.38 70 PRO A O 1
ATOM 597 N N . LYS A 1 71 ? 10.872 -9.447 -8.935 1.00 71.50 71 LYS A N 1
ATOM 598 C CA . LYS A 1 71 ? 11.569 -9.055 -10.161 1.00 71.50 71 LYS A CA 1
ATOM 599 C C . LYS A 1 71 ? 12.701 -8.075 -9.860 1.00 71.50 71 LYS A C 1
ATOM 601 O O . LYS A 1 71 ? 12.508 -7.178 -9.035 1.00 71.50 71 LYS A O 1
ATOM 606 N N . PRO A 1 72 ? 13.861 -8.228 -10.529 1.00 61.03 72 PRO A N 1
ATOM 607 C CA . PRO A 1 72 ? 14.990 -7.337 -10.339 1.00 61.03 72 PRO A CA 1
ATOM 608 C C . PRO A 1 72 ? 14.574 -5.918 -10.695 1.00 61.03 72 PRO A C 1
ATOM 610 O O . PRO A 1 72 ? 14.001 -5.631 -11.750 1.00 61.03 72 PRO A O 1
ATOM 613 N N . PHE A 1 73 ? 14.846 -5.035 -9.757 1.00 63.62 73 PHE A N 1
ATOM 614 C CA . PHE A 1 73 ? 14.539 -3.639 -9.859 1.00 63.62 73 PHE A CA 1
ATOM 615 C C . PHE A 1 73 ? 15.685 -2.954 -10.597 1.00 63.62 73 PHE A C 1
ATOM 617 O O . PHE A 1 73 ? 16.840 -3.077 -10.215 1.00 63.62 73 PHE A O 1
ATOM 624 N N . CYS A 1 74 ? 15.368 -2.223 -11.664 1.00 58.53 74 CYS A N 1
ATOM 625 C CA . CYS A 1 74 ? 16.293 -1.269 -12.272 1.00 58.53 74 CYS A CA 1
ATOM 626 C C . CYS A 1 74 ? 17.616 -1.841 -12.814 1.00 58.53 74 CYS A C 1
ATOM 628 O O . CYS A 1 74 ? 18.667 -1.617 -12.235 1.00 58.53 74 CYS A O 1
ATOM 630 N N . ASN A 1 75 ? 17.594 -2.552 -13.948 1.00 55.66 75 ASN A N 1
ATOM 631 C CA . ASN A 1 75 ? 18.792 -3.109 -14.609 1.00 55.66 75 ASN A CA 1
ATOM 632 C C . ASN A 1 75 ? 19.754 -3.899 -13.692 1.00 55.66 75 ASN A C 1
ATOM 634 O O . ASN A 1 75 ? 20.844 -4.243 -14.145 1.00 55.66 75 ASN A O 1
ATOM 638 N N . ALA A 1 76 ? 19.380 -4.190 -12.440 1.00 55.53 76 ALA A N 1
ATOM 639 C CA . ALA A 1 76 ? 20.187 -4.940 -11.505 1.00 55.53 76 ALA A CA 1
ATOM 640 C C . ALA A 1 76 ? 20.320 -6.349 -12.071 1.00 55.53 76 ALA A C 1
ATOM 642 O O . ALA A 1 76 ? 19.346 -7.092 -12.208 1.00 55.53 76 ALA A O 1
ATOM 643 N N . ILE A 1 77 ? 21.537 -6.651 -12.508 1.00 53.66 77 ILE A N 1
ATOM 644 C CA . ILE A 1 77 ? 21.880 -7.887 -13.211 1.00 53.66 77 ILE A CA 1
ATOM 645 C C . ILE A 1 77 ? 21.859 -9.072 -12.229 1.00 53.66 77 ILE A C 1
ATOM 647 O O . ILE A 1 77 ? 21.705 -10.216 -12.653 1.00 53.66 77 ILE A O 1
ATOM 651 N N . ASP A 1 78 ? 21.903 -8.794 -10.921 1.00 54.75 78 ASP A N 1
ATOM 652 C CA . ASP A 1 78 ? 21.966 -9.798 -9.869 1.00 54.75 78 ASP A CA 1
ATOM 653 C C . ASP A 1 78 ? 20.606 -10.010 -9.182 1.00 54.75 78 ASP A C 1
ATOM 655 O O . ASP A 1 78 ? 19.949 -9.111 -8.661 1.00 54.75 78 ASP A O 1
ATOM 659 N N . SER A 1 79 ? 20.177 -11.265 -9.237 1.00 52.38 79 SER A N 1
ATOM 660 C CA . SER A 1 79 ? 18.813 -11.791 -9.154 1.00 52.38 79 SER A CA 1
ATOM 661 C C . SER A 1 79 ? 18.211 -11.903 -7.744 1.00 52.38 79 SER A C 1
ATOM 663 O O . SER A 1 79 ? 17.492 -12.862 -7.453 1.00 52.38 79 SER A O 1
ATOM 665 N N . GLY A 1 80 ? 18.509 -10.967 -6.847 1.00 57.28 80 GLY A N 1
ATOM 666 C CA . GLY A 1 80 ? 17.854 -10.892 -5.541 1.00 57.28 80 GLY A CA 1
ATOM 667 C C . GLY A 1 80 ? 16.551 -10.108 -5.655 1.00 57.28 80 GLY A C 1
ATOM 668 O O . GLY A 1 80 ? 16.574 -8.948 -6.052 1.00 57.28 80 GLY A O 1
ATOM 669 N N . GLY A 1 81 ? 15.406 -10.715 -5.333 1.00 62.56 81 GLY A N 1
ATOM 670 C CA . GLY A 1 81 ? 14.159 -9.957 -5.197 1.00 62.56 81 GLY A CA 1
ATOM 671 C C . GLY A 1 81 ? 14.337 -8.795 -4.211 1.00 62.56 81 GLY A C 1
ATOM 672 O O . GLY A 1 81 ? 15.072 -8.913 -3.231 1.00 62.56 81 GLY A O 1
ATOM 673 N N . TYR A 1 82 ? 13.687 -7.665 -4.474 1.00 66.69 82 TYR A N 1
ATOM 674 C CA . TYR A 1 82 ? 13.792 -6.486 -3.618 1.00 66.69 82 TYR A CA 1
ATOM 675 C C . TYR A 1 82 ? 12.768 -6.551 -2.489 1.00 66.69 82 TYR A C 1
ATOM 677 O O . TYR A 1 82 ? 11.639 -7.017 -2.670 1.00 66.69 82 TYR A O 1
ATOM 685 N N . HIS A 1 83 ? 13.160 -6.039 -1.325 1.00 71.88 83 HIS A N 1
ATOM 686 C CA . HIS A 1 83 ? 12.308 -5.990 -0.147 1.00 71.88 83 HIS A CA 1
ATOM 687 C C . HIS A 1 83 ? 12.043 -4.530 0.229 1.00 71.88 83 HIS A C 1
ATOM 689 O O . HIS A 1 83 ? 12.949 -3.772 0.574 1.00 71.88 83 HIS A O 1
ATOM 695 N N . GLY A 1 84 ? 10.778 -4.130 0.167 1.00 74.69 84 GLY A N 1
ATOM 696 C CA . GLY A 1 84 ? 10.295 -2.927 0.824 1.00 74.69 84 GLY A CA 1
ATOM 697 C C . GLY A 1 84 ? 9.932 -3.243 2.267 1.00 74.69 84 GLY A C 1
ATOM 698 O O . GLY A 1 84 ? 9.334 -4.283 2.557 1.00 74.69 84 GLY A O 1
ATOM 699 N N . LYS A 1 85 ? 10.270 -2.337 3.180 1.00 78.06 85 LYS A N 1
ATOM 700 C CA . LYS A 1 85 ? 9.770 -2.379 4.552 1.00 78.06 85 LYS A CA 1
ATOM 701 C C . LYS A 1 85 ? 8.971 -1.121 4.817 1.00 78.06 85 LYS A C 1
ATOM 703 O O . LYS A 1 85 ? 9.282 -0.043 4.323 1.00 78.06 85 LYS A O 1
ATOM 708 N N . GLY A 1 86 ? 7.927 -1.278 5.605 1.00 81.00 86 GLY A N 1
ATOM 709 C CA . GLY A 1 86 ? 7.094 -0.186 6.028 1.00 81.00 86 GLY A CA 1
ATOM 710 C C . GLY A 1 86 ? 6.435 -0.450 7.363 1.00 81.00 86 GLY A C 1
ATOM 711 O O . GLY A 1 86 ? 6.530 -1.530 7.954 1.00 81.00 86 GLY A O 1
ATOM 712 N N . TYR A 1 87 ? 5.737 0.568 7.823 1.00 84.81 87 TYR A N 1
ATOM 713 C CA . TYR A 1 87 ? 4.826 0.480 8.941 1.00 84.81 87 TYR A CA 1
ATOM 714 C C . TYR A 1 87 ? 3.572 1.268 8.614 1.00 84.81 87 TYR A C 1
ATOM 716 O O . TYR A 1 87 ? 3.561 2.174 7.780 1.00 84.81 87 TYR A O 1
ATOM 724 N N . TRP A 1 88 ? 2.491 0.899 9.267 1.00 83.25 88 TRP A N 1
ATOM 725 C CA . TRP A 1 88 ? 1.269 1.676 9.264 1.00 83.25 88 TRP A CA 1
ATOM 726 C C . TRP A 1 88 ? 0.987 2.101 10.693 1.00 83.25 88 TRP A C 1
ATOM 728 O O . TRP A 1 88 ? 1.341 1.398 11.640 1.00 83.25 88 TRP A O 1
ATOM 738 N N . LYS A 1 89 ? 0.388 3.275 10.846 1.00 82.62 89 LYS A N 1
ATOM 739 C CA . LYS A 1 89 ? 0.077 3.847 12.148 1.00 82.62 89 LYS A CA 1
ATOM 740 C C . LYS A 1 89 ? -1.193 4.672 12.076 1.00 82.62 89 LYS A C 1
ATOM 742 O O . LYS A 1 89 ? -1.446 5.361 11.087 1.00 82.62 89 LYS A O 1
ATOM 747 N N . PHE A 1 90 ? -1.971 4.609 13.146 1.00 77.31 90 PHE A N 1
ATOM 748 C CA . PHE A 1 90 ? -3.078 5.520 13.357 1.00 77.31 90 PHE A CA 1
ATOM 749 C C . PHE A 1 90 ? -2.614 6.843 13.961 1.00 77.31 90 PHE A C 1
ATOM 751 O O . PHE A 1 90 ? -1.894 6.891 14.958 1.00 77.31 90 PHE A O 1
ATOM 758 N N . GLU A 1 91 ? -3.101 7.926 13.377 1.00 79.56 91 GLU A N 1
ATOM 759 C CA . GLU A 1 91 ? -2.843 9.299 13.783 1.00 79.56 91 GLU A CA 1
ATOM 760 C C . GLU A 1 91 ? -4.168 10.009 14.112 1.00 79.56 91 GLU A C 1
ATOM 762 O O . GLU A 1 91 ? -5.266 9.474 13.911 1.00 79.56 91 GLU A O 1
ATOM 767 N N . ASN A 1 92 ? -4.074 11.214 14.684 1.00 78.69 92 ASN A N 1
ATOM 768 C CA . ASN A 1 92 ? -5.222 12.084 14.972 1.00 78.69 92 ASN A CA 1
ATOM 769 C C . ASN A 1 92 ? -6.339 11.415 15.795 1.00 78.69 92 ASN A C 1
ATOM 771 O O . ASN A 1 92 ? -7.523 11.537 15.477 1.00 78.69 92 ASN A O 1
ATOM 775 N N . GLY A 1 93 ? -5.970 10.683 16.853 1.00 68.50 93 GLY A N 1
ATOM 776 C CA . GLY A 1 93 ? -6.939 9.992 17.710 1.00 68.50 93 GLY A CA 1
ATOM 777 C C . GLY A 1 93 ? -7.669 8.852 16.995 1.00 68.50 93 GLY A C 1
ATOM 778 O O . GLY A 1 93 ? -8.859 8.656 17.225 1.00 68.50 93 GLY A O 1
ATOM 779 N N . TYR A 1 94 ? -6.957 8.120 16.132 1.00 68.81 94 TYR A N 1
ATOM 780 C CA . TYR A 1 94 ? -7.447 6.957 15.381 1.00 68.81 94 TYR A CA 1
ATOM 781 C C . TYR A 1 94 ? -8.398 7.250 14.218 1.00 68.81 94 TYR A C 1
ATOM 783 O O . TYR A 1 94 ? -9.115 6.354 13.766 1.00 68.81 94 TYR A O 1
ATOM 791 N N . ASN A 1 95 ? -8.387 8.483 13.714 1.00 70.31 95 ASN A N 1
ATOM 792 C CA . ASN A 1 95 ? -9.204 8.886 12.569 1.00 70.31 95 ASN A CA 1
ATOM 793 C C . ASN A 1 95 ? -8.471 8.697 11.234 1.00 70.31 95 ASN A C 1
ATOM 795 O O . ASN A 1 95 ? -9.091 8.368 10.213 1.00 70.31 95 ASN A O 1
ATOM 799 N N . ASP A 1 96 ? -7.147 8.842 11.250 1.00 75.81 96 ASP A N 1
ATOM 800 C CA . ASP A 1 96 ? -6.321 8.769 10.055 1.00 75.81 96 ASP A CA 1
ATOM 801 C C . ASP A 1 96 ? -5.365 7.591 10.132 1.00 75.81 96 ASP A C 1
ATOM 803 O O . ASP A 1 96 ? -4.662 7.409 11.120 1.00 75.81 96 ASP A O 1
ATOM 807 N N . LEU A 1 97 ? -5.379 6.771 9.085 1.00 79.19 97 LEU A N 1
ATOM 808 C CA . LEU A 1 97 ? -4.403 5.718 8.887 1.00 79.19 97 LEU A CA 1
ATOM 809 C C . LEU A 1 97 ? -3.343 6.231 7.918 1.00 79.19 97 LEU A C 1
ATOM 811 O O . LEU A 1 97 ? -3.638 6.564 6.764 1.00 79.19 97 LEU A O 1
ATOM 815 N N . THR A 1 98 ? -2.113 6.252 8.402 1.00 83.06 98 THR A N 1
ATOM 816 C CA . THR A 1 98 ? -0.942 6.643 7.637 1.00 83.06 98 THR A CA 1
ATOM 817 C C . THR A 1 98 ? -0.108 5.397 7.376 1.00 83.06 98 THR A C 1
ATOM 819 O O . THR A 1 98 ? 0.101 4.572 8.267 1.00 83.06 98 THR A O 1
ATOM 822 N N . MET A 1 99 ? 0.355 5.236 6.140 1.00 83.94 99 MET A N 1
ATOM 823 C CA . MET A 1 99 ? 1.272 4.169 5.753 1.00 83.94 99 MET A CA 1
ATOM 824 C C . MET A 1 99 ? 2.597 4.779 5.349 1.00 83.94 99 MET A C 1
ATOM 826 O O . MET A 1 99 ? 2.636 5.748 4.594 1.00 83.94 99 MET A O 1
ATOM 830 N N . LYS A 1 100 ? 3.679 4.185 5.831 1.00 83.31 100 LYS A N 1
ATOM 831 C CA . LYS A 1 100 ? 5.032 4.582 5.491 1.00 83.31 100 LYS A CA 1
ATOM 832 C C . LYS A 1 100 ? 5.818 3.392 4.990 1.00 83.31 100 LYS A C 1
ATOM 834 O O . LYS A 1 100 ? 5.699 2.308 5.552 1.00 83.31 100 LYS A O 1
ATOM 839 N N . TYR A 1 101 ? 6.596 3.574 3.934 1.00 80.50 101 TYR A N 1
ATOM 840 C CA . TYR A 1 101 ? 7.495 2.542 3.419 1.00 80.50 101 TYR A CA 1
ATOM 841 C C . TYR A 1 101 ? 8.741 3.168 2.813 1.00 80.50 101 TYR A C 1
ATOM 843 O O . TYR A 1 101 ? 8.756 4.337 2.428 1.00 80.50 101 TYR A O 1
ATOM 851 N N . TRP A 1 102 ? 9.767 2.338 2.722 1.00 74.50 102 TRP A N 1
ATOM 852 C CA . TRP A 1 102 ? 11.011 2.593 2.022 1.00 74.50 102 TRP A CA 1
ATOM 853 C C . TRP A 1 102 ? 11.500 1.269 1.424 1.00 74.50 102 TRP A C 1
ATOM 855 O O . TRP A 1 102 ? 11.226 0.183 1.950 1.00 74.50 102 TRP A O 1
ATOM 865 N N . PHE A 1 103 ? 12.200 1.349 0.297 1.00 72.38 103 PHE A N 1
ATOM 866 C CA . PHE A 1 103 ? 12.801 0.182 -0.344 1.00 72.38 103 PHE A CA 1
ATOM 867 C C . PHE A 1 103 ? 14.241 0.025 0.124 1.00 72.38 103 PHE A C 1
ATOM 869 O O . PHE A 1 103 ? 14.965 1.008 0.252 1.00 72.38 103 PHE A O 1
ATOM 876 N N . ILE A 1 104 ? 14.639 -1.214 0.403 1.00 66.56 104 ILE A N 1
ATOM 877 C CA . ILE A 1 104 ? 16.007 -1.553 0.787 1.00 66.56 104 ILE A CA 1
ATOM 878 C C . ILE A 1 104 ? 16.602 -2.367 -0.359 1.00 66.56 104 ILE A C 1
ATOM 880 O O . ILE A 1 104 ? 16.016 -3.374 -0.770 1.00 66.56 104 ILE A O 1
ATOM 884 N N . ASP A 1 105 ? 17.752 -1.936 -0.876 1.00 65.44 105 ASP A N 1
ATOM 885 C CA . ASP A 1 105 ? 18.550 -2.783 -1.755 1.00 65.44 105 ASP A CA 1
ATOM 886 C C . ASP A 1 105 ? 19.154 -3.925 -0.910 1.00 65.44 105 ASP A C 1
ATOM 888 O O . ASP A 1 105 ? 19.848 -3.660 0.079 1.00 65.44 105 ASP A O 1
ATOM 892 N N . PRO A 1 106 ? 18.859 -5.197 -1.236 1.00 59.56 106 PRO A N 1
ATOM 893 C CA . PRO A 1 106 ? 19.324 -6.335 -0.449 1.00 59.56 106 PRO A CA 1
ATOM 894 C C . PRO A 1 106 ? 20.839 -6.566 -0.547 1.00 59.56 106 PRO A C 1
ATOM 896 O O . PRO A 1 106 ? 21.400 -7.228 0.326 1.00 59.56 106 PRO A O 1
ATOM 899 N N . LEU A 1 107 ? 21.497 -6.064 -1.595 1.00 61.09 107 LEU A N 1
ATOM 900 C CA . LEU A 1 107 ? 22.931 -6.236 -1.826 1.00 61.09 107 LEU A CA 1
ATOM 901 C C . LEU A 1 107 ? 23.750 -5.099 -1.223 1.00 61.09 107 LEU A C 1
ATOM 903 O O . LEU A 1 107 ? 24.910 -5.304 -0.865 1.00 61.09 107 LEU A O 1
ATOM 907 N N . ASP A 1 108 ? 23.151 -3.921 -1.079 1.00 62.09 108 ASP A N 1
ATOM 908 C CA . ASP A 1 108 ? 23.820 -2.773 -0.496 1.00 62.09 108 ASP A CA 1
ATOM 909 C C . ASP A 1 108 ? 22.812 -1.810 0.140 1.00 62.09 108 ASP A C 1
ATOM 911 O O . ASP A 1 108 ? 22.283 -0.907 -0.502 1.00 62.09 108 ASP A O 1
ATOM 915 N N . SER A 1 109 ? 22.609 -1.944 1.454 1.00 58.53 109 SER A N 1
ATOM 916 C CA . SER A 1 109 ? 21.750 -1.044 2.234 1.00 58.53 109 SER A CA 1
ATOM 917 C C . SER A 1 109 ? 22.214 0.422 2.232 1.00 58.53 109 SER A C 1
ATOM 919 O O . SER A 1 109 ? 21.552 1.265 2.835 1.00 58.53 109 SER A O 1
ATOM 921 N N . THR A 1 110 ? 23.376 0.720 1.638 1.00 55.06 110 THR A N 1
ATOM 922 C CA . THR A 1 110 ? 23.929 2.068 1.471 1.00 55.06 110 THR A CA 1
ATOM 923 C C . THR A 1 110 ? 23.788 2.608 0.045 1.00 55.06 110 THR A C 1
ATOM 925 O O . THR A 1 110 ? 23.939 3.816 -0.145 1.00 55.06 110 THR A O 1
ATOM 928 N N . GLN A 1 111 ? 23.457 1.765 -0.944 1.00 51.19 111 GLN A N 1
ATOM 929 C CA . GLN A 1 111 ? 23.216 2.211 -2.314 1.00 51.19 111 GLN A CA 1
ATOM 930 C C . GLN A 1 111 ? 21.799 2.744 -2.488 1.00 51.19 111 GLN A C 1
ATOM 932 O O . GLN A 1 111 ? 20.790 2.101 -2.199 1.00 51.19 111 GLN A O 1
ATOM 937 N N . THR A 1 112 ? 21.747 3.965 -3.005 1.00 48.94 112 THR A N 1
ATOM 938 C CA . THR A 1 112 ? 20.526 4.658 -3.371 1.00 48.94 112 THR A CA 1
ATOM 939 C C . THR A 1 112 ? 20.020 4.141 -4.707 1.00 48.94 112 THR A C 1
ATOM 941 O O . THR A 1 112 ? 20.647 4.286 -5.757 1.00 48.94 112 THR A O 1
ATOM 944 N N . VAL A 1 113 ? 18.840 3.540 -4.672 1.00 53.78 113 VAL A N 1
ATOM 945 C CA . VAL A 1 113 ? 18.132 3.112 -5.871 1.00 53.78 113 VAL A CA 1
ATOM 946 C C . VAL A 1 113 ? 17.607 4.369 -6.578 1.00 53.78 113 VAL A C 1
ATOM 948 O O . VAL A 1 113 ? 16.744 5.056 -6.040 1.00 53.78 113 VAL A O 1
ATOM 951 N N . GLY A 1 114 ? 18.177 4.740 -7.730 1.00 51.03 114 GLY A N 1
ATOM 952 C CA . GLY A 1 114 ? 17.892 6.020 -8.406 1.00 51.03 114 GLY A CA 1
ATOM 953 C C . GLY A 1 114 ? 16.400 6.280 -8.692 1.00 51.03 114 GLY A C 1
ATOM 954 O O . GLY A 1 114 ? 15.620 5.346 -8.829 1.00 51.03 114 GLY A O 1
ATOM 955 N N . ASP A 1 115 ? 15.996 7.547 -8.852 1.00 50.59 115 ASP A N 1
ATOM 956 C CA . ASP A 1 115 ? 14.589 7.970 -9.069 1.00 50.59 115 ASP A CA 1
ATOM 957 C C . ASP A 1 115 ? 13.920 7.382 -10.332 1.00 50.59 115 ASP A C 1
ATOM 959 O O . ASP A 1 115 ? 12.711 7.495 -10.532 1.00 50.59 115 ASP A O 1
ATOM 963 N N . SER A 1 116 ? 14.700 6.745 -11.206 1.00 52.91 116 SER A N 1
ATOM 964 C CA . SER A 1 116 ? 14.231 6.006 -12.383 1.00 52.91 116 SER A CA 1
ATOM 965 C C . SER A 1 116 ? 13.748 4.587 -12.069 1.00 52.91 116 SER A C 1
ATOM 967 O O . SER A 1 116 ? 13.349 3.849 -12.971 1.00 52.91 116 SER A O 1
ATOM 969 N N . CYS A 1 117 ? 13.843 4.174 -10.811 1.00 54.53 117 CYS A N 1
ATOM 970 C CA . CYS A 1 117 ? 13.647 2.808 -10.390 1.00 54.53 117 CYS A CA 1
ATOM 971 C C . CYS A 1 117 ? 12.330 2.696 -9.624 1.00 54.53 117 CYS A C 1
ATOM 973 O O . CYS A 1 117 ? 12.206 3.207 -8.515 1.00 54.53 117 CYS A O 1
ATOM 975 N N . GLY A 1 118 ? 11.344 2.020 -10.224 1.00 60.22 118 GLY A N 1
ATOM 976 C CA . GLY A 1 118 ? 10.070 1.686 -9.577 1.00 60.22 118 GLY A CA 1
ATOM 977 C C . GLY A 1 118 ? 8.824 2.313 -10.163 1.00 60.22 118 GLY A C 1
ATOM 978 O O . GLY A 1 118 ? 8.880 3.064 -11.134 1.00 60.22 118 GLY A O 1
ATOM 979 N N . ILE A 1 119 ? 7.677 1.971 -9.568 1.00 64.25 119 ILE A N 1
ATOM 980 C CA . ILE A 1 119 ? 6.414 2.620 -9.901 1.00 64.25 119 ILE A CA 1
ATOM 981 C C . ILE A 1 119 ? 6.243 3.845 -9.012 1.00 64.25 119 ILE A C 1
ATOM 983 O O . ILE A 1 119 ? 5.897 3.743 -7.838 1.00 64.25 119 ILE A O 1
ATOM 987 N N . TRP A 1 120 ? 6.496 5.026 -9.569 1.00 62.31 120 TRP A N 1
ATOM 988 C CA . TRP A 1 120 ? 6.102 6.284 -8.936 1.00 62.31 120 TRP A CA 1
ATOM 989 C C . TRP A 1 120 ? 4.596 6.216 -8.586 1.00 62.31 120 TRP A C 1
ATOM 991 O O . TRP A 1 120 ? 3.814 5.763 -9.430 1.00 62.31 120 TRP A O 1
ATOM 1001 N N . PRO A 1 121 ? 4.136 6.646 -7.390 1.00 61.16 121 PRO A N 1
ATOM 1002 C CA . PRO A 1 121 ? 4.888 7.240 -6.273 1.00 61.16 121 PRO A CA 1
ATOM 1003 C C . PRO A 1 121 ? 5.334 6.217 -5.230 1.00 61.16 121 PRO A C 1
ATOM 1005 O O . PRO A 1 121 ? 5.838 6.568 -4.164 1.00 61.16 121 PRO A O 1
ATOM 1008 N N . LEU A 1 122 ? 5.055 4.942 -5.487 1.00 67.25 122 LEU A N 1
ATOM 1009 C CA . LEU A 1 122 ? 5.239 3.887 -4.514 1.00 67.25 122 LEU A CA 1
ATOM 1010 C C . LEU A 1 122 ? 6.681 3.451 -4.336 1.00 67.25 122 LEU A C 1
ATOM 1012 O O . LEU A 1 122 ? 6.924 2.599 -3.501 1.00 67.25 122 LEU A O 1
ATOM 1016 N N . VAL A 1 123 ? 7.630 4.021 -5.068 1.00 64.06 123 VAL A N 1
ATOM 1017 C CA . VAL A 1 123 ? 9.046 3.818 -4.785 1.00 64.06 123 VAL A CA 1
ATOM 1018 C C . VAL A 1 123 ? 9.728 5.161 -4.726 1.00 64.06 123 VAL A C 1
ATOM 1020 O O . VAL A 1 123 ? 9.754 5.892 -5.713 1.00 64.06 123 VAL A O 1
ATOM 1023 N N . THR A 1 124 ? 10.275 5.463 -3.558 1.00 58.50 124 THR A N 1
ATOM 1024 C CA . THR A 1 124 ? 11.246 6.533 -3.383 1.00 58.50 124 THR A CA 1
ATOM 1025 C C . THR A 1 124 ? 12.338 6.038 -2.433 1.00 58.50 124 THR A C 1
ATOM 1027 O O . THR A 1 124 ? 12.160 5.045 -1.721 1.00 58.50 124 THR A O 1
ATOM 1030 N N . GLN A 1 125 ? 13.487 6.711 -2.460 1.00 61.12 125 GLN A N 1
ATOM 1031 C CA . GLN A 1 125 ? 14.622 6.446 -1.564 1.00 61.12 125 GLN A CA 1
ATOM 1032 C C . GLN A 1 125 ? 14.357 6.901 -0.126 1.00 61.12 125 GLN A C 1
ATOM 1034 O O . GLN A 1 125 ? 15.044 6.492 0.806 1.00 61.12 125 GLN A O 1
ATOM 1039 N N . GLU A 1 126 ? 13.383 7.785 0.042 1.00 66.88 126 GLU A N 1
ATOM 1040 C CA . GLU A 1 126 ? 13.026 8.370 1.320 1.00 66.88 126 GLU A CA 1
ATOM 1041 C C . GLU A 1 126 ? 11.820 7.643 1.904 1.00 66.88 126 GLU A C 1
ATOM 1043 O O . GLU A 1 126 ? 11.058 6.980 1.201 1.00 66.88 126 GLU A O 1
ATOM 1048 N N . GLU A 1 127 ? 11.625 7.784 3.210 1.00 76.44 127 GLU A N 1
ATOM 1049 C CA . GLU A 1 127 ? 10.379 7.350 3.824 1.00 76.44 127 GLU A CA 1
ATOM 1050 C C . GLU A 1 127 ? 9.217 8.113 3.173 1.00 76.44 127 GLU A C 1
ATOM 1052 O O . GLU A 1 127 ? 9.027 9.312 3.389 1.00 76.44 127 GLU A O 1
ATOM 1057 N N . VAL A 1 128 ? 8.413 7.414 2.375 1.00 77.38 128 VAL A N 1
ATOM 1058 C CA . VAL A 1 128 ? 7.189 8.000 1.843 1.00 77.38 128 VAL A CA 1
ATOM 1059 C C . VAL A 1 128 ? 6.117 7.925 2.897 1.00 77.38 128 VAL A C 1
ATOM 1061 O O . VAL A 1 128 ? 5.837 6.852 3.412 1.00 77.38 128 VAL A O 1
ATOM 1064 N N . THR A 1 129 ? 5.425 9.037 3.116 1.00 83.25 129 THR A N 1
ATOM 1065 C CA . THR A 1 129 ? 4.167 9.042 3.857 1.00 83.25 129 THR A CA 1
ATOM 1066 C C . THR A 1 129 ? 2.980 9.022 2.894 1.00 83.25 129 THR A C 1
ATOM 1068 O O . THR A 1 129 ? 2.769 9.960 2.118 1.00 83.25 129 THR A O 1
ATOM 1071 N N . LEU A 1 130 ? 2.184 7.957 2.956 1.00 84.00 130 LEU A N 1
ATOM 1072 C CA . LEU A 1 130 ? 0.912 7.830 2.253 1.00 84.00 130 LEU A CA 1
ATOM 1073 C C . LEU A 1 130 ? -0.252 7.991 3.213 1.00 84.00 130 LEU A C 1
ATOM 1075 O O . LEU A 1 130 ? -0.334 7.326 4.246 1.00 84.00 130 LEU A O 1
ATOM 1079 N N . GLU A 1 131 ? -1.206 8.810 2.802 1.00 86.75 131 GLU A N 1
ATOM 1080 C CA . GLU A 1 131 ? -2.495 8.886 3.466 1.00 86.75 131 GLU A CA 1
ATOM 1081 C C . GLU A 1 131 ? -3.414 7.792 2.909 1.00 86.75 131 GLU A C 1
ATOM 1083 O O . GLU A 1 131 ? -3.672 7.740 1.700 1.00 86.75 131 GLU A O 1
ATOM 1088 N N . VAL A 1 132 ? -3.959 6.934 3.774 1.00 86.31 132 VAL A N 1
ATOM 1089 C CA . VAL A 1 132 ? -4.970 5.956 3.359 1.00 86.31 132 VAL A CA 1
ATOM 1090 C C . VAL A 1 132 ? -6.302 6.673 3.180 1.00 86.31 132 VAL A C 1
ATOM 1092 O O . VAL A 1 132 ? -6.945 7.081 4.143 1.00 86.31 132 VAL A O 1
ATOM 1095 N N . ARG A 1 133 ? -6.738 6.830 1.930 1.00 86.44 133 ARG A N 1
ATOM 1096 C CA . ARG A 1 133 ? -8.011 7.474 1.565 1.00 86.44 133 ARG A CA 1
ATOM 1097 C C . ARG A 1 133 ? -9.185 6.515 1.561 1.00 86.44 133 ARG A C 1
ATOM 109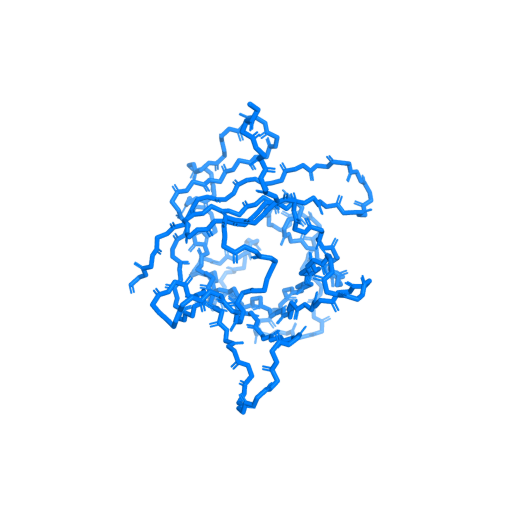9 O O . ARG A 1 133 ? -10.321 6.949 1.728 1.00 86.44 133 ARG A O 1
ATOM 1106 N N . ARG A 1 134 ? -8.921 5.233 1.327 1.00 86.19 134 ARG A N 1
ATOM 1107 C CA . ARG A 1 134 ? -9.932 4.185 1.383 1.00 86.19 134 ARG A CA 1
ATOM 1108 C C . ARG A 1 134 ? -9.291 2.856 1.726 1.00 86.19 134 ARG A C 1
ATOM 1110 O O . ARG A 1 134 ? -8.256 2.532 1.151 1.00 86.19 134 ARG A O 1
ATOM 1117 N N . LEU A 1 135 ? -9.932 2.082 2.594 1.00 82.31 135 LEU A N 1
ATOM 1118 C CA . LEU A 1 135 ? -9.530 0.704 2.859 1.00 82.31 135 LEU A CA 1
ATOM 1119 C C . LEU A 1 135 ? -10.745 -0.217 2.992 1.00 82.31 135 LEU A C 1
ATOM 1121 O O . LEU A 1 135 ? -11.559 -0.067 3.908 1.00 82.31 135 LEU A O 1
ATOM 1125 N N . LYS A 1 136 ? -10.823 -1.205 2.107 1.00 82.69 136 LYS A N 1
ATOM 1126 C CA . LYS A 1 136 ? -11.770 -2.325 2.144 1.00 82.69 136 LYS A CA 1
ATOM 1127 C C . LYS A 1 136 ? -11.039 -3.651 2.296 1.00 82.69 136 LYS A C 1
ATOM 1129 O O . LYS A 1 136 ? -9.829 -3.660 2.524 1.00 82.69 136 LYS A O 1
ATOM 1134 N N . HIS A 1 137 ? -11.774 -4.755 2.264 1.00 79.44 137 HIS A N 1
ATOM 1135 C CA . HIS A 1 137 ? -11.187 -6.088 2.312 1.00 79.44 137 HIS A CA 1
ATOM 1136 C C . HIS A 1 137 ? -10.246 -6.374 1.138 1.00 79.44 137 HIS A C 1
ATOM 1138 O O . HIS A 1 137 ? -9.204 -6.959 1.368 1.00 79.44 137 HIS A O 1
ATOM 1144 N N . ASP A 1 138 ? -10.562 -5.903 -0.068 1.00 84.75 138 ASP A N 1
ATOM 1145 C CA . ASP A 1 138 ? -9.825 -6.199 -1.305 1.00 84.75 138 ASP A CA 1
ATOM 1146 C C . ASP A 1 138 ? -9.281 -4.941 -2.006 1.00 84.75 138 ASP A C 1
ATOM 1148 O O . ASP A 1 138 ? -8.739 -5.015 -3.106 1.00 84.75 138 ASP A O 1
ATOM 1152 N N . GLU A 1 139 ? -9.465 -3.757 -1.419 1.00 87.19 139 GLU A N 1
ATOM 1153 C CA . GLU A 1 139 ? -9.226 -2.477 -2.086 1.00 87.19 139 GLU A CA 1
ATOM 1154 C C . GLU A 1 139 ? -8.556 -1.468 -1.145 1.00 87.19 139 GLU A C 1
ATOM 1156 O O . GLU A 1 139 ? -9.028 -1.213 -0.035 1.00 87.19 139 GLU A O 1
ATOM 1161 N N . LEU A 1 140 ? -7.489 -0.827 -1.624 1.00 86.00 140 LEU A N 1
ATOM 1162 C CA . LEU A 1 140 ? -6.727 0.197 -0.913 1.00 86.00 140 LEU A CA 1
ATOM 1163 C C . LEU A 1 140 ? -6.486 1.407 -1.806 1.00 86.00 140 LEU A C 1
ATOM 1165 O O . LEU A 1 140 ? -6.048 1.283 -2.947 1.00 86.00 140 LEU A O 1
ATOM 1169 N N . TRP A 1 141 ? -6.804 2.589 -1.289 1.00 89.31 141 TRP A N 1
ATOM 1170 C CA . TRP A 1 141 ? -6.574 3.854 -1.974 1.00 89.31 141 TRP A CA 1
ATOM 1171 C C . TRP A 1 141 ? -5.616 4.692 -1.151 1.00 89.31 141 TRP A C 1
ATOM 1173 O O . TRP A 1 141 ? -5.874 4.983 0.018 1.00 89.31 141 TRP A O 1
ATOM 1183 N N . LEU A 1 142 ? -4.530 5.105 -1.784 1.00 87.25 142 LEU A N 1
ATOM 1184 C CA . LEU A 1 142 ? -3.429 5.815 -1.163 1.00 87.25 142 LEU A CA 1
ATOM 1185 C C . LEU A 1 142 ? -3.274 7.169 -1.835 1.00 87.25 142 LEU A C 1
ATOM 1187 O O . LEU A 1 142 ? -3.292 7.258 -3.061 1.00 87.25 142 LEU A O 1
ATOM 1191 N N . ARG A 1 143 ? -3.100 8.221 -1.043 1.00 86.81 143 ARG A N 1
ATOM 1192 C CA . ARG A 1 143 ? -2.676 9.528 -1.540 1.00 86.81 143 ARG A CA 1
ATOM 1193 C C . ARG A 1 143 ? -1.218 9.736 -1.177 1.00 86.81 143 ARG A C 1
ATOM 1195 O O . ARG A 1 143 ? -0.854 9.679 -0.004 1.00 86.81 143 ARG A O 1
ATOM 1202 N N . TYR A 1 144 ? -0.411 10.001 -2.193 1.00 80.88 144 TYR A N 1
ATOM 1203 C CA . TYR A 1 144 ? 0.956 10.458 -2.007 1.00 80.88 144 TYR A CA 1
ATOM 1204 C C . TYR A 1 144 ? 0.932 11.910 -1.529 1.00 80.88 144 TYR A C 1
ATOM 1206 O O . TYR A 1 144 ? 0.198 12.724 -2.082 1.00 80.88 144 TYR A O 1
ATOM 1214 N N . THR A 1 145 ? 1.648 12.212 -0.445 1.00 71.19 145 THR A N 1
ATOM 1215 C CA . THR A 1 145 ? 1.584 13.537 0.201 1.00 71.19 145 THR A CA 1
ATOM 1216 C C . THR A 1 145 ? 2.772 14.435 -0.140 1.00 71.19 145 THR A C 1
ATOM 1218 O O . THR A 1 145 ? 2.711 15.642 0.086 1.00 71.19 145 THR A O 1
ATOM 1221 N N . PHE A 1 146 ? 3.834 13.876 -0.721 1.00 65.69 146 PHE A N 1
ATOM 1222 C CA . PHE A 1 146 ? 5.039 14.609 -1.095 1.00 65.69 146 PHE A CA 1
ATOM 1223 C C . PHE A 1 146 ? 5.032 14.905 -2.602 1.00 65.69 146 PHE A C 1
ATOM 1225 O O . PHE A 1 146 ? 4.686 14.047 -3.389 1.00 65.69 146 PHE A O 1
ATOM 1232 N N . GLY A 1 147 ? 5.354 16.112 -3.065 1.00 58.25 147 GLY A N 1
ATOM 1233 C CA . GLY A 1 147 ? 5.586 16.370 -4.502 1.00 58.25 147 GLY A CA 1
ATOM 1234 C C . GLY A 1 147 ? 4.406 16.227 -5.493 1.00 58.25 147 GLY A C 1
ATOM 1235 O O . GLY A 1 147 ? 4.619 16.441 -6.685 1.00 58.25 147 GLY A O 1
ATOM 1236 N N . GLY A 1 148 ? 3.175 15.914 -5.063 1.00 64.38 148 GLY A N 1
ATOM 1237 C CA . GLY A 1 148 ? 1.984 15.903 -5.929 1.00 64.38 148 GLY A CA 1
ATOM 1238 C C . GLY A 1 148 ? 0.775 15.177 -5.330 1.00 64.38 148 GLY A C 1
ATOM 1239 O O . GLY A 1 148 ? 0.929 14.372 -4.423 1.00 64.38 148 GLY A O 1
ATOM 1240 N N . ASP A 1 149 ? -0.429 15.431 -5.860 1.00 72.06 149 ASP A N 1
ATOM 1241 C CA . ASP A 1 149 ? -1.704 14.930 -5.305 1.00 72.06 149 ASP A CA 1
ATOM 1242 C C . ASP A 1 149 ? -2.186 13.607 -5.920 1.00 72.06 149 ASP A C 1
ATOM 1244 O O . ASP A 1 149 ? -3.380 13.367 -6.128 1.00 72.06 149 ASP A O 1
ATOM 1248 N N . SER A 1 150 ? -1.236 12.724 -6.223 1.00 78.62 150 SER A N 1
ATOM 1249 C CA . SER A 1 150 ? -1.542 11.470 -6.897 1.00 78.62 150 SER A CA 1
ATOM 1250 C C . SER A 1 150 ? -2.248 10.478 -5.994 1.00 78.62 150 SER A C 1
ATOM 1252 O O . SER A 1 150 ? -1.814 10.195 -4.875 1.00 78.62 150 SER A O 1
ATOM 1254 N N . ILE A 1 151 ? -3.324 9.905 -6.532 1.00 85.06 151 ILE A N 1
ATOM 1255 C CA . ILE A 1 151 ? -4.069 8.821 -5.903 1.00 85.06 151 ILE A CA 1
ATOM 1256 C C . ILE A 1 151 ? -3.669 7.520 -6.578 1.00 85.06 151 ILE A C 1
ATOM 1258 O O . ILE A 1 151 ? -3.792 7.380 -7.792 1.00 85.06 151 ILE A O 1
ATOM 1262 N N . VAL A 1 152 ? -3.222 6.562 -5.783 1.00 87.75 152 VAL A N 1
ATOM 1263 C CA . VAL A 1 152 ? -3.009 5.188 -6.213 1.00 87.75 152 VAL A CA 1
ATOM 1264 C C . VAL A 1 152 ? -4.166 4.348 -5.697 1.00 87.75 152 VAL A C 1
ATOM 1266 O O . VAL A 1 152 ? -4.506 4.423 -4.519 1.00 87.75 152 VAL A O 1
ATOM 1269 N N . SER A 1 153 ? -4.775 3.552 -6.569 1.00 89.62 153 SER A N 1
ATOM 1270 C CA . SER A 1 153 ? -5.784 2.565 -6.191 1.00 89.62 153 SER A CA 1
ATOM 1271 C C . SER A 1 153 ? -5.259 1.170 -6.497 1.00 89.62 153 SER A C 1
ATOM 1273 O O . SER A 1 153 ? -4.816 0.886 -7.612 1.00 89.62 153 SER A O 1
ATOM 1275 N N . ILE A 1 154 ? -5.298 0.315 -5.483 1.00 88.06 154 ILE A N 1
ATOM 1276 C CA . ILE A 1 154 ? -4.796 -1.051 -5.505 1.00 88.06 154 ILE A CA 1
ATOM 1277 C C . ILE A 1 154 ? -5.975 -1.966 -5.198 1.00 88.06 154 ILE A C 1
ATOM 1279 O O . ILE A 1 154 ? -6.676 -1.753 -4.208 1.00 88.06 154 ILE A O 1
ATOM 1283 N N . ARG A 1 155 ? -6.187 -2.981 -6.036 1.00 90.31 155 ARG A N 1
ATOM 1284 C CA . ARG A 1 155 ? -7.006 -4.142 -5.673 1.00 90.31 155 ARG A CA 1
ATOM 1285 C C . ARG A 1 155 ? -6.086 -5.315 -5.414 1.00 90.31 155 ARG A C 1
ATOM 1287 O O . ARG A 1 155 ? -5.179 -5.547 -6.214 1.00 90.31 155 ARG A O 1
ATOM 1294 N N . PHE A 1 156 ? -6.341 -6.049 -4.350 1.00 88.81 156 PHE A N 1
ATOM 1295 C CA . PHE A 1 156 ? -5.561 -7.210 -3.960 1.00 88.81 156 PHE A CA 1
ATOM 1296 C C . PHE A 1 156 ? -6.450 -8.387 -3.574 1.00 88.81 156 PHE A C 1
ATOM 1298 O O . PHE A 1 156 ? -7.649 -8.235 -3.363 1.00 88.81 156 PHE A O 1
ATOM 1305 N N . GLU A 1 157 ? -5.834 -9.556 -3.521 1.00 87.12 157 GLU A N 1
ATOM 1306 C CA . GLU A 1 157 ? -6.435 -10.829 -3.145 1.00 87.12 157 GLU A CA 1
ATOM 1307 C C . GLU A 1 157 ? -5.474 -11.541 -2.187 1.00 87.12 157 GLU A C 1
ATOM 1309 O O . GLU A 1 157 ? -4.258 -11.412 -2.346 1.00 87.12 157 GLU A O 1
ATOM 1314 N N . GLU A 1 158 ? -6.005 -12.215 -1.168 1.00 82.50 158 GLU A N 1
ATOM 1315 C CA . GLU A 1 158 ? -5.192 -12.990 -0.224 1.00 82.50 158 GLU A CA 1
ATOM 1316 C C . GLU A 1 158 ? -4.548 -14.177 -0.964 1.00 82.50 158 GLU A C 1
ATOM 1318 O O . GLU A 1 158 ? -5.226 -14.856 -1.741 1.00 82.50 158 GLU A O 1
ATOM 1323 N N . SER A 1 159 ? -3.236 -14.367 -0.777 1.00 81.06 159 SER A N 1
ATOM 1324 C CA . SER A 1 159 ? -2.436 -15.414 -1.440 1.00 81.06 159 SER A CA 1
ATOM 1325 C C . SER A 1 159 ? -2.567 -16.788 -0.788 1.00 81.06 159 SER A C 1
ATOM 1327 O O . SER A 1 159 ? -2.598 -16.855 0.462 1.00 81.06 159 SER A O 1
#

Foldseek 3Di:
DPPPPLEPQALFLQPPDPVLRQAAKKWWPWKDKANDTCNVVCCVAFRKIKHWDDDPDDPRFKTKIKIWGQHDKDPPPDRDIWIKIWMWGADDVRRWIKIWIATADPVDNPDADDPVIDDPPPYDRDTWIWTFRHDGSFKTWTAGDPPDGIIMITGIDHD

pLDDT: mean 73.03, std 13.0, range [32.41, 92.12]